Protein AF-A0A959YX59-F1 (afdb_monomer_lite)

Radius of gyration: 19.04 Å; chains: 1; bounding box: 46×42×48 Å

pLDDT: mean 92.22, std 7.36, range [41.34, 98.12]

Foldseek 3Di:
DVVVLQVLQVVLQKGWPDFDWDWDADPNDIDTDDDDSALERTKMFGNPCPVVCVVVVHDTHILHCVVVVVVQVVVVDPPDPPDDRDDQDPVNVVVNVVSRQVVCCSSVVDHDDDDDPPCPPVVVVVVVVVVVVPPD

Structure (mmCIF, N/CA/C/O backbone):
data_AF-A0A959YX59-F1
#
_entry.id   AF-A0A959YX59-F1
#
loop_
_atom_site.group_PDB
_atom_site.id
_atom_site.type_symbol
_atom_site.label_atom_id
_atom_site.label_alt_id
_atom_site.label_comp_id
_atom_site.label_asym_id
_atom_site.label_entity_id
_atom_site.label_seq_id
_atom_site.pdbx_PDB_ins_code
_atom_site.Cartn_x
_atom_site.Cartn_y
_atom_site.Cartn_z
_atom_site.occupancy
_atom_site.B_iso_or_equiv
_atom_site.auth_seq_id
_atom_site.auth_comp_id
_atom_site.auth_asym_id
_atom_site.auth_atom_id
_atom_site.pdbx_PDB_model_num
ATOM 1 N N . LEU A 1 1 ? -0.589 -6.295 16.366 1.00 94.62 1 LEU A N 1
ATOM 2 C CA . LEU A 1 1 ? -0.906 -5.837 14.991 1.00 94.62 1 LEU A CA 1
ATOM 3 C C . LEU A 1 1 ? -0.133 -6.629 13.944 1.00 94.62 1 LEU A C 1
ATOM 5 O O . LEU A 1 1 ? -0.748 -7.418 13.241 1.00 94.62 1 LEU A O 1
ATOM 9 N N . PHE A 1 2 ? 1.198 -6.524 13.906 1.00 97.88 2 PHE A N 1
ATOM 10 C CA . PHE A 1 2 ? 2.013 -7.174 12.870 1.00 97.88 2 PHE A CA 1
ATOM 11 C C . PHE A 1 2 ? 1.810 -8.688 12.742 1.00 97.88 2 PHE A C 1
ATOM 13 O O . PHE A 1 2 ? 1.591 -9.179 11.643 1.00 97.88 2 PHE A O 1
ATOM 20 N N . ALA A 1 3 ? 1.786 -9.428 13.856 1.00 98.12 3 ALA A N 1
ATOM 21 C CA . ALA A 1 3 ? 1.530 -10.871 13.826 1.00 98.12 3 ALA A CA 1
ATOM 22 C C . ALA A 1 3 ? 0.188 -11.230 13.159 1.00 98.12 3 ALA A C 1
ATOM 24 O O . ALA A 1 3 ? 0.142 -12.154 12.350 1.00 98.12 3 ALA A O 1
ATOM 25 N N . ARG A 1 4 ? -0.875 -10.461 13.439 1.00 97.12 4 ARG A N 1
ATOM 26 C CA . ARG A 1 4 ? -2.190 -10.644 12.810 1.00 97.12 4 ARG A CA 1
ATOM 27 C C . ARG A 1 4 ? -2.156 -10.294 11.321 1.00 97.12 4 ARG A C 1
ATOM 29 O O . ARG A 1 4 ? -2.702 -11.049 10.529 1.00 97.12 4 ARG A O 1
ATOM 36 N N . GLY A 1 5 ? -1.473 -9.210 10.948 1.00 96.56 5 GLY A N 1
ATOM 37 C CA . GLY A 1 5 ? -1.258 -8.838 9.545 1.00 96.56 5 GLY A CA 1
ATOM 38 C C . GLY A 1 5 ? -0.537 -9.927 8.755 1.00 96.56 5 GLY A C 1
ATOM 39 O O . GLY A 1 5 ? -1.002 -10.329 7.696 1.00 96.56 5 GLY A O 1
ATOM 40 N N . ARG A 1 6 ? 0.543 -10.494 9.312 1.00 97.88 6 ARG A N 1
ATOM 41 C CA . ARG A 1 6 ? 1.263 -11.617 8.690 1.00 97.88 6 ARG A CA 1
ATOM 42 C C . ARG A 1 6 ? 0.383 -12.846 8.505 1.00 97.88 6 ARG A C 1
ATOM 44 O O . ARG A 1 6 ? 0.479 -13.495 7.472 1.00 97.88 6 ARG A O 1
ATOM 51 N N . GLN A 1 7 ? -0.446 -13.171 9.497 1.00 97.69 7 GLN A N 1
ATOM 52 C CA . GLN A 1 7 ? -1.378 -14.290 9.392 1.00 97.69 7 GLN A CA 1
ATOM 53 C C . GLN A 1 7 ? -2.358 -14.076 8.228 1.00 97.69 7 GLN A C 1
ATOM 55 O O . GLN A 1 7 ? -2.451 -14.932 7.355 1.00 97.69 7 GLN A O 1
ATOM 60 N N . LEU A 1 8 ? -3.026 -12.920 8.191 1.00 95.69 8 LEU A N 1
ATOM 61 C CA . LEU A 1 8 ? -4.004 -12.583 7.152 1.00 95.69 8 LEU A CA 1
ATOM 62 C C . LEU A 1 8 ? -3.373 -12.536 5.756 1.00 95.69 8 LEU A C 1
ATOM 64 O O . LEU A 1 8 ? -3.911 -13.116 4.820 1.00 95.69 8 LEU A O 1
ATOM 68 N N . ALA A 1 9 ? -2.205 -11.907 5.617 1.00 96.44 9 ALA A N 1
ATOM 69 C CA . ALA A 1 9 ? -1.473 -11.874 4.354 1.00 96.44 9 ALA A CA 1
ATOM 70 C C . ALA A 1 9 ? -1.139 -13.294 3.869 1.00 96.44 9 ALA A C 1
ATOM 72 O O . ALA A 1 9 ? -1.352 -13.622 2.702 1.00 96.44 9 ALA A O 1
ATOM 73 N N . ARG A 1 10 ? -0.692 -14.171 4.778 1.00 96.94 10 ARG A N 1
ATOM 74 C CA . ARG A 1 10 ? -0.343 -15.558 4.446 1.00 96.94 10 ARG A CA 1
ATOM 75 C C . ARG A 1 10 ? -1.549 -16.371 3.985 1.00 96.94 10 ARG A C 1
ATOM 77 O O . ARG A 1 10 ? -1.420 -17.124 3.025 1.00 96.94 10 ARG A O 1
ATOM 84 N N . GLU A 1 11 ? -2.709 -16.186 4.615 1.00 96.75 11 GLU A N 1
ATOM 85 C CA . GLU A 1 11 ? -3.986 -16.787 4.186 1.00 96.75 11 GLU A CA 1
ATOM 86 C C . GLU A 1 11 ? -4.377 -16.369 2.753 1.00 96.75 11 GLU A C 1
ATOM 88 O O . GLU A 1 11 ? -5.134 -17.071 2.087 1.00 96.75 11 GLU A O 1
ATOM 93 N N . ARG A 1 12 ? -3.821 -15.259 2.251 1.00 95.94 12 ARG A N 1
ATOM 94 C CA . ARG A 1 12 ? -4.035 -14.719 0.900 1.00 95.94 12 ARG A CA 1
ATOM 95 C C . ARG A 1 12 ? -2.853 -14.925 -0.054 1.00 95.94 12 ARG A C 1
ATOM 97 O O . ARG A 1 12 ? -2.790 -14.289 -1.104 1.00 95.94 12 ARG A O 1
ATOM 104 N N . GLY A 1 13 ? -1.904 -15.798 0.288 1.00 96.06 13 GLY A N 1
ATOM 105 C CA . GLY A 1 13 ? -0.748 -16.089 -0.568 1.00 96.06 13 GLY A CA 1
ATOM 106 C C . GLY A 1 13 ? 0.305 -14.975 -0.604 1.00 96.06 13 GLY A C 1
ATOM 107 O O . GLY A 1 13 ? 1.072 -14.880 -1.562 1.00 96.06 13 GLY A O 1
ATOM 108 N N . LEU A 1 14 ? 0.357 -14.138 0.433 1.00 96.25 14 LEU A N 1
ATOM 109 C CA . LEU A 1 14 ? 1.295 -13.025 0.560 1.00 96.25 14 LEU A CA 1
ATOM 110 C C . LEU A 1 14 ? 2.171 -13.162 1.807 1.00 96.25 14 LEU A C 1
ATOM 112 O O . LEU A 1 14 ? 1.802 -13.770 2.812 1.00 96.25 14 LEU A O 1
ATOM 116 N N . ILE A 1 15 ? 3.343 -12.542 1.759 1.00 96.50 15 ILE A N 1
ATOM 117 C CA . ILE A 1 15 ? 4.249 -12.389 2.893 1.00 96.50 15 ILE A CA 1
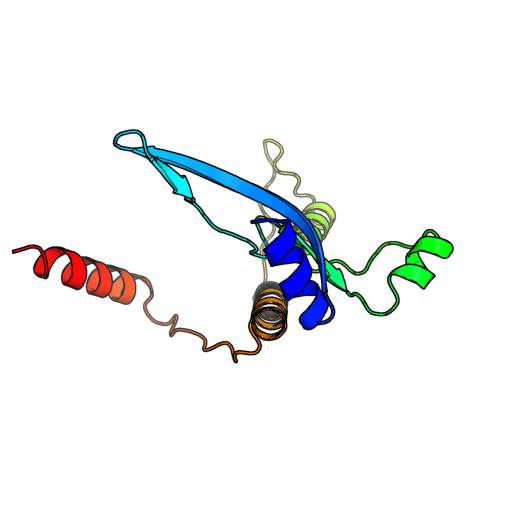ATOM 118 C C . ILE A 1 15 ? 4.313 -10.906 3.231 1.00 96.50 15 ILE A C 1
ATOM 120 O O . ILE A 1 15 ? 4.848 -10.120 2.455 1.00 96.50 15 ILE A O 1
ATOM 124 N N . LEU A 1 16 ? 3.796 -10.532 4.402 1.00 96.44 16 LEU A N 1
ATOM 125 C CA . LEU A 1 16 ? 4.020 -9.207 4.975 1.00 96.44 16 LEU A CA 1
ATOM 126 C C . LEU A 1 16 ? 5.416 -9.175 5.617 1.00 96.44 16 LEU A C 1
ATOM 128 O O . LEU A 1 16 ? 5.629 -9.781 6.673 1.00 96.44 16 LEU A O 1
ATOM 132 N N . VAL A 1 17 ? 6.354 -8.501 4.954 1.00 95.31 17 VAL A N 1
ATOM 133 C CA . VAL A 1 17 ? 7.780 -8.460 5.321 1.00 95.31 17 VAL A CA 1
ATOM 134 C C . VAL A 1 17 ? 8.004 -7.497 6.483 1.00 95.31 17 VAL A C 1
ATOM 136 O O . VAL A 1 17 ? 8.583 -7.864 7.503 1.00 95.31 17 VAL A O 1
ATOM 139 N N . ASP A 1 18 ? 7.473 -6.286 6.350 1.00 95.44 18 ASP A N 1
ATOM 140 C CA . ASP A 1 18 ? 7.486 -5.226 7.354 1.00 95.44 18 ASP A CA 1
ATOM 141 C C . ASP A 1 18 ? 6.394 -4.202 7.055 1.00 95.44 18 ASP A C 1
ATOM 143 O O . ASP A 1 18 ? 5.736 -4.238 6.013 1.00 95.44 18 ASP A O 1
ATOM 147 N N . THR A 1 19 ? 6.168 -3.325 8.028 1.00 95.56 19 THR A N 1
ATOM 148 C CA . THR A 1 19 ? 5.181 -2.255 7.947 1.00 95.56 19 THR A CA 1
ATOM 149 C C . THR A 1 19 ? 5.473 -1.175 8.984 1.00 95.56 19 THR A C 1
ATOM 151 O O . THR A 1 19 ? 5.988 -1.469 10.070 1.00 95.56 19 THR A O 1
ATOM 154 N N . LYS A 1 20 ? 5.135 0.068 8.651 1.00 96.31 20 LYS A N 1
ATOM 155 C CA . LYS A 1 20 ? 5.153 1.216 9.559 1.00 96.31 20 LYS A CA 1
ATOM 156 C C . LYS A 1 20 ? 3.791 1.351 10.244 1.00 96.31 20 LYS A C 1
ATOM 158 O O . LYS A 1 20 ? 2.762 1.277 9.588 1.00 96.31 20 LYS A O 1
ATOM 163 N N . TYR A 1 21 ? 3.798 1.629 11.546 1.00 97.62 21 TYR A N 1
ATOM 164 C CA . TYR A 1 21 ? 2.607 2.045 12.290 1.00 97.62 21 TYR A CA 1
ATOM 165 C C . TYR A 1 21 ? 2.830 3.422 12.895 1.00 97.62 21 TYR A C 1
ATOM 167 O O . TYR A 1 21 ? 3.942 3.722 13.336 1.00 97.62 21 TYR A O 1
ATOM 175 N N . GLU A 1 22 ? 1.764 4.205 12.999 1.00 97.94 22 GLU A N 1
ATOM 176 C CA . GLU A 1 22 ? 1.755 5.430 13.789 1.00 97.94 22 GLU A CA 1
ATOM 177 C C . GLU A 1 22 ? 0.760 5.317 14.937 1.00 97.94 22 GLU A C 1
ATOM 179 O O . GLU A 1 22 ? -0.315 4.725 14.816 1.00 97.94 22 GLU A O 1
ATOM 184 N N . PHE A 1 23 ? 1.146 5.870 16.084 1.00 98.00 23 PHE A N 1
ATOM 185 C CA . PHE A 1 23 ? 0.336 5.834 17.291 1.00 98.00 23 PHE A CA 1
ATOM 186 C C . PHE A 1 23 ? 0.191 7.234 17.871 1.00 98.00 23 PHE A C 1
ATOM 188 O O . PHE A 1 23 ? 1.181 7.906 18.163 1.00 98.00 23 PHE A O 1
ATOM 195 N N . GLY A 1 24 ? -1.055 7.646 18.082 1.00 97.38 24 GLY A N 1
ATOM 196 C CA . GLY A 1 24 ? -1.401 8.841 18.838 1.00 97.38 24 GLY A CA 1
ATOM 197 C C . GLY A 1 24 ? -1.637 8.516 20.311 1.00 97.38 24 GLY A C 1
ATOM 198 O O . GLY A 1 24 ? -1.911 7.371 20.681 1.00 97.38 24 GLY A O 1
ATOM 199 N N . ARG A 1 25 ? -1.584 9.538 21.168 1.00 97.56 25 ARG A N 1
ATOM 200 C CA . ARG A 1 25 ? -2.023 9.441 22.563 1.00 97.56 25 ARG A CA 1
ATOM 201 C C . ARG A 1 25 ? -3.081 10.498 22.838 1.00 97.56 25 ARG A C 1
ATOM 203 O O . ARG A 1 25 ? -2.815 11.684 22.679 1.00 97.56 25 ARG A O 1
ATOM 210 N N . HIS A 1 26 ? -4.247 10.068 23.298 1.00 96.50 26 HIS A N 1
ATOM 211 C CA . HIS A 1 26 ? -5.347 10.957 23.657 1.00 96.50 26 HIS A CA 1
ATOM 212 C C . HIS A 1 26 ? -6.009 10.455 24.941 1.00 96.50 26 HIS A C 1
ATOM 214 O O . HIS A 1 26 ? -6.276 9.262 25.062 1.00 96.50 26 HIS A O 1
ATOM 220 N N . GLU A 1 27 ? -6.189 11.338 25.928 1.00 96.69 27 GLU A N 1
ATOM 221 C CA . GLU A 1 27 ? -6.792 11.009 27.236 1.00 96.69 27 GLU A CA 1
ATOM 222 C C . GLU A 1 27 ? -6.187 9.759 27.909 1.00 96.69 27 GLU A C 1
ATOM 224 O O . GLU A 1 27 ? -6.871 8.900 28.461 1.00 96.69 27 GLU A O 1
ATOM 229 N N . GLY A 1 28 ? -4.862 9.610 27.818 1.00 96.75 28 GLY A N 1
ATOM 230 C CA . GLY A 1 28 ? -4.152 8.459 28.382 1.00 96.75 28 GLY A CA 1
ATOM 231 C C . GLY A 1 28 ? -4.281 7.154 27.586 1.00 96.75 28 GLY A C 1
ATOM 232 O O . GLY A 1 28 ? -3.614 6.185 27.939 1.00 96.75 28 GLY A O 1
ATOM 233 N N . ARG A 1 29 ? -5.055 7.126 26.495 1.00 97.44 29 ARG A N 1
ATOM 234 C CA . ARG A 1 29 ? -5.203 5.972 25.598 1.00 97.44 29 ARG A CA 1
ATOM 235 C C . ARG A 1 29 ? -4.252 6.080 24.414 1.00 97.44 29 ARG A C 1
ATOM 237 O O . ARG A 1 29 ? -4.062 7.161 23.860 1.00 97.44 29 ARG A O 1
ATOM 244 N N . ILE A 1 30 ? -3.672 4.947 24.026 1.00 97.12 30 ILE A N 1
ATOM 245 C CA . ILE A 1 30 ? -2.918 4.823 22.777 1.00 97.12 30 ILE A CA 1
ATOM 246 C C . ILE A 1 30 ? -3.901 4.491 21.661 1.00 97.12 30 ILE A C 1
ATOM 248 O O . ILE A 1 30 ? -4.667 3.533 21.769 1.00 97.12 30 ILE A O 1
ATOM 252 N N . LEU A 1 31 ? -3.870 5.290 20.604 1.00 97.06 31 LEU A N 1
ATOM 253 C CA . LEU A 1 31 ? -4.711 5.142 19.428 1.00 97.06 31 LEU A CA 1
ATOM 254 C C . LEU A 1 31 ? -3.832 4.729 18.256 1.00 97.06 31 LEU A C 1
ATOM 256 O O . LEU A 1 31 ? -2.795 5.344 18.020 1.00 97.06 31 LEU A O 1
ATOM 260 N N . LEU A 1 32 ? -4.251 3.698 17.526 1.00 96.19 32 LEU A N 1
ATOM 261 C CA . LEU A 1 32 ? -3.701 3.434 16.203 1.00 96.19 32 LEU A CA 1
ATOM 262 C C . LEU A 1 32 ? -4.252 4.504 15.264 1.00 96.19 32 LEU A C 1
ATOM 264 O O . LEU A 1 32 ? -5.467 4.689 15.193 1.00 96.19 32 LEU A O 1
ATOM 268 N N . ILE A 1 33 ? -3.353 5.222 14.612 1.00 96.00 33 ILE A N 1
ATOM 269 C CA . ILE A 1 33 ? -3.679 6.280 13.659 1.00 96.00 33 ILE A CA 1
ATOM 270 C C . ILE A 1 33 ? -3.023 5.953 12.317 1.00 96.00 33 ILE A C 1
ATOM 272 O O . ILE A 1 33 ? -2.367 4.917 12.192 1.00 96.00 33 ILE A O 1
ATOM 276 N N . ASP A 1 34 ? -3.179 6.865 11.356 1.00 96.12 34 ASP A N 1
ATOM 277 C CA . ASP A 1 34 ? -2.650 6.723 10.000 1.00 96.12 34 ASP A CA 1
ATOM 278 C C . ASP A 1 34 ? -3.176 5.449 9.302 1.00 96.12 34 ASP A C 1
ATOM 280 O O . ASP A 1 34 ? -4.146 4.815 9.736 1.00 96.12 34 ASP A O 1
ATOM 284 N N . GLU A 1 35 ? -2.579 5.098 8.172 1.00 94.94 35 GLU A N 1
ATOM 285 C CA . GLU A 1 35 ? -2.858 3.870 7.446 1.00 94.94 35 GLU A CA 1
ATOM 286 C C . GLU A 1 35 ? -2.184 2.626 8.052 1.00 94.94 35 GLU A C 1
ATOM 288 O O . GLU A 1 35 ? -1.167 2.681 8.745 1.00 94.94 35 GLU A O 1
ATOM 293 N N . VAL A 1 36 ? -2.764 1.457 7.765 1.00 95.19 36 VAL A N 1
ATOM 294 C CA . VAL A 1 36 ? -2.293 0.168 8.277 1.00 95.19 36 VAL A CA 1
ATOM 295 C C . VAL A 1 36 ? -2.323 -0.864 7.163 1.00 95.19 36 VAL A C 1
ATOM 297 O O . VAL A 1 36 ? -3.365 -1.084 6.551 1.00 95.19 36 VAL A O 1
ATOM 300 N N . HIS A 1 37 ? -1.198 -1.555 6.954 1.00 94.44 37 HIS A N 1
ATOM 301 C CA . HIS A 1 37 ? -1.102 -2.715 6.049 1.00 94.44 37 HIS A CA 1
ATOM 302 C C . HIS A 1 37 ? -1.396 -2.393 4.576 1.00 94.44 37 HIS A C 1
ATOM 304 O O . HIS A 1 37 ? -1.707 -3.294 3.798 1.00 94.44 37 HIS A O 1
ATOM 310 N N . THR A 1 38 ? -1.238 -1.132 4.178 1.00 92.25 38 THR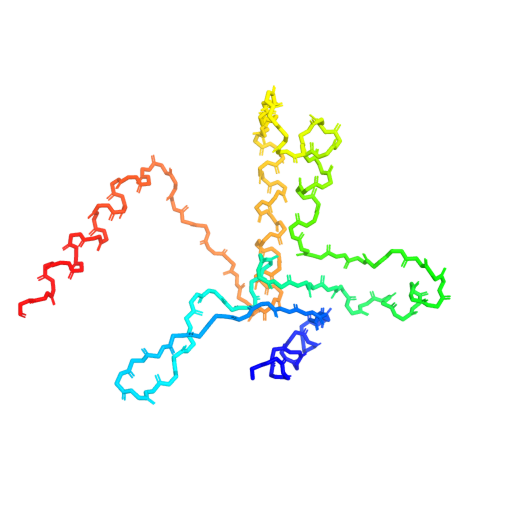 A N 1
ATOM 311 C CA . THR A 1 38 ? -1.351 -0.674 2.786 1.00 92.25 38 THR A CA 1
ATOM 312 C C . THR A 1 38 ? -0.062 -0.955 1.999 1.00 92.25 38 THR A C 1
ATOM 314 O O . THR A 1 38 ? 0.983 -1.191 2.614 1.00 92.25 38 THR A O 1
ATOM 317 N N . PRO A 1 39 ? -0.088 -0.901 0.651 1.00 89.00 39 PRO A N 1
ATOM 318 C CA . PRO A 1 39 ? 1.118 -1.023 -0.185 1.00 89.00 39 PRO A CA 1
ATOM 319 C C . PRO A 1 39 ? 2.153 0.095 0.056 1.00 89.00 39 PRO A C 1
ATOM 321 O O . PRO A 1 39 ? 3.304 -0.007 -0.375 1.00 89.00 39 PRO A O 1
ATOM 324 N N . ASP A 1 40 ? 1.728 1.159 0.741 1.00 90.00 40 ASP A N 1
ATOM 325 C CA . ASP A 1 40 ? 2.503 2.367 1.000 1.00 90.00 40 ASP A CA 1
ATOM 326 C C . ASP A 1 40 ? 3.292 2.278 2.295 1.00 90.00 40 ASP A C 1
ATOM 328 O O . ASP A 1 40 ? 4.495 2.544 2.336 1.00 90.00 40 ASP A O 1
ATOM 332 N N . SER A 1 41 ? 2.599 1.852 3.345 1.00 92.88 41 SER A N 1
ATOM 333 C CA . SER A 1 41 ? 3.153 1.638 4.676 1.00 92.88 41 SER A CA 1
ATOM 334 C C . SER A 1 41 ? 3.878 0.301 4.818 1.00 92.88 41 SER A C 1
ATOM 336 O O . SER A 1 41 ? 4.548 0.097 5.831 1.00 92.88 41 SER A O 1
ATOM 338 N N . SER A 1 42 ? 3.720 -0.631 3.867 1.00 92.88 42 SER A N 1
ATOM 339 C CA . SER A 1 42 ? 4.095 -2.039 4.047 1.00 92.88 42 SER A CA 1
ATOM 340 C C . SER A 1 42 ? 4.725 -2.674 2.815 1.00 92.88 42 SER A C 1
ATOM 342 O O . SER A 1 42 ? 4.331 -2.414 1.679 1.00 92.88 42 SER A O 1
ATOM 344 N N . ARG A 1 43 ? 5.662 -3.596 3.049 1.00 92.69 43 ARG A N 1
ATOM 345 C CA . ARG A 1 43 ? 6.247 -4.431 1.996 1.00 92.69 43 ARG A CA 1
ATOM 346 C C . ARG A 1 43 ? 5.594 -5.805 1.968 1.00 92.69 43 ARG A C 1
ATOM 348 O O . ARG A 1 43 ? 5.629 -6.543 2.955 1.00 92.69 43 ARG A O 1
ATOM 355 N N . TYR A 1 44 ? 5.049 -6.149 0.806 1.00 93.88 44 TYR A N 1
ATOM 356 C CA . TYR A 1 44 ? 4.461 -7.451 0.518 1.00 93.88 44 TYR A CA 1
ATOM 357 C C . TYR A 1 44 ? 5.256 -8.180 -0.555 1.00 93.88 44 TYR A C 1
ATOM 359 O O . TYR A 1 44 ? 5.571 -7.589 -1.588 1.00 93.88 44 TYR A O 1
ATOM 367 N N . PHE A 1 45 ? 5.523 -9.464 -0.328 1.00 94.50 45 PHE A N 1
ATOM 368 C CA . PHE A 1 45 ? 6.017 -10.389 -1.349 1.00 94.50 45 PHE A CA 1
ATOM 369 C C . PHE A 1 45 ? 4.973 -11.453 -1.673 1.00 94.50 45 PHE A C 1
ATOM 371 O O . PHE A 1 45 ? 4.149 -11.802 -0.823 1.00 94.50 45 PHE A O 1
ATOM 378 N N . HIS A 1 46 ? 5.050 -12.025 -2.873 1.00 94.62 46 HIS A N 1
ATOM 379 C CA . HIS A 1 46 ? 4.326 -13.256 -3.182 1.00 94.62 46 HIS A CA 1
ATOM 380 C C . HIS A 1 46 ? 4.880 -14.428 -2.370 1.00 94.62 46 HIS A C 1
ATOM 382 O O . HIS A 1 46 ? 6.095 -14.620 -2.295 1.00 94.62 46 HIS A O 1
ATOM 388 N N . LEU A 1 47 ? 3.984 -15.223 -1.776 1.00 96.00 47 LEU A N 1
ATOM 389 C CA . LEU A 1 47 ? 4.355 -16.453 -1.073 1.00 96.00 47 LEU A CA 1
ATOM 390 C C . LEU A 1 47 ? 4.867 -17.519 -2.050 1.00 96.00 47 LEU A C 1
ATOM 392 O O . LEU A 1 47 ? 5.822 -18.233 -1.743 1.00 96.00 47 LEU A O 1
ATOM 396 N N . GLU A 1 48 ? 4.242 -17.611 -3.223 1.00 96.06 48 GLU A N 1
ATOM 397 C CA . GLU A 1 48 ? 4.617 -18.550 -4.278 1.00 96.06 48 GLU A CA 1
ATOM 398 C C . GLU A 1 48 ? 6.026 -18.253 -4.808 1.00 96.06 48 GLU A C 1
ATOM 400 O O . GLU A 1 48 ? 6.354 -17.116 -5.158 1.00 96.06 48 GLU A O 1
ATOM 405 N N . GLY A 1 49 ? 6.882 -19.276 -4.823 1.00 95.75 49 GLY A N 1
ATOM 406 C CA . GLY A 1 49 ? 8.278 -19.184 -5.254 1.00 95.75 49 GLY A CA 1
ATOM 407 C C . GLY A 1 49 ? 9.201 -18.374 -4.335 1.00 95.75 49 GLY A C 1
ATOM 408 O O . GLY A 1 49 ? 10.362 -18.164 -4.680 1.00 95.75 49 GLY A O 1
ATOM 409 N N . TYR A 1 50 ? 8.732 -17.901 -3.169 1.00 96.12 50 TYR A N 1
ATOM 410 C CA . TYR A 1 50 ? 9.566 -17.114 -2.247 1.00 96.12 50 TYR A CA 1
ATOM 411 C C . TYR A 1 50 ? 10.811 -17.889 -1.797 1.00 96.12 50 TYR A C 1
ATOM 413 O O . TYR A 1 50 ? 11.922 -17.366 -1.879 1.00 96.12 50 TYR A O 1
ATOM 421 N N . ALA A 1 51 ? 10.622 -19.135 -1.346 1.00 96.06 51 ALA A N 1
ATOM 422 C CA . ALA A 1 51 ? 11.702 -19.981 -0.837 1.00 96.06 51 ALA A CA 1
ATOM 423 C C . ALA A 1 51 ? 12.743 -20.292 -1.924 1.00 96.06 51 ALA A C 1
ATOM 425 O O . ALA A 1 51 ? 13.933 -20.108 -1.701 1.00 96.06 51 ALA A O 1
ATOM 426 N N . GLU A 1 52 ? 12.292 -20.655 -3.124 1.00 97.50 52 GLU A N 1
ATOM 427 C CA . GLU A 1 52 ? 13.159 -20.962 -4.269 1.00 97.50 52 GLU A CA 1
ATOM 428 C C . GLU A 1 52 ? 13.996 -19.746 -4.686 1.00 97.50 52 GLU A C 1
ATOM 430 O O . GLU A 1 52 ? 15.210 -19.851 -4.861 1.00 97.50 52 GLU A O 1
ATOM 435 N N . ARG A 1 53 ? 13.373 -18.561 -4.787 1.00 96.88 53 ARG A N 1
ATOM 436 C CA . ARG A 1 53 ? 14.095 -17.307 -5.061 1.00 96.88 53 ARG A CA 1
ATOM 437 C C . ARG A 1 53 ? 15.095 -16.987 -3.957 1.00 96.88 53 ARG A C 1
ATOM 439 O O . ARG A 1 53 ? 16.208 -16.557 -4.242 1.00 96.88 53 ARG A O 1
ATOM 446 N N . GLN A 1 54 ? 14.721 -17.229 -2.700 1.00 96.00 54 GLN A N 1
ATOM 447 C CA . GLN A 1 54 ? 15.588 -16.983 -1.552 1.00 96.00 54 GLN A CA 1
ATOM 448 C C . GLN A 1 54 ? 16.828 -17.888 -1.574 1.00 96.00 54 GLN A C 1
ATOM 450 O O . GLN A 1 54 ? 17.931 -17.399 -1.337 1.00 96.00 54 GLN A O 1
ATOM 455 N N . GLU A 1 55 ? 16.662 -19.173 -1.890 1.00 97.44 55 GLU A N 1
ATOM 456 C CA . GLU A 1 55 ? 17.759 -20.141 -2.032 1.00 97.44 55 GLU A CA 1
ATOM 457 C C . GLU A 1 55 ? 18.686 -19.797 -3.201 1.00 97.44 55 GLU A C 1
ATOM 459 O O . GLU A 1 55 ? 19.903 -19.953 -3.101 1.00 97.44 55 GLU A O 1
ATOM 464 N N . ARG A 1 56 ? 18.124 -19.278 -4.297 1.00 97.69 56 ARG A N 1
ATOM 465 C CA . ARG A 1 56 ? 18.875 -18.864 -5.490 1.00 97.69 56 ARG A CA 1
ATOM 466 C C . ARG A 1 56 ? 19.498 -17.468 -5.375 1.00 97.69 56 ARG A C 1
ATOM 468 O O . ARG A 1 56 ? 20.215 -17.060 -6.285 1.00 97.69 56 ARG A O 1
ATOM 475 N N . GLY A 1 57 ? 19.237 -16.739 -4.288 1.00 95.75 57 GLY A N 1
ATOM 476 C CA . GLY A 1 57 ? 19.692 -15.356 -4.112 1.00 95.75 57 GLY A CA 1
ATOM 477 C C . GLY A 1 57 ? 19.055 -14.370 -5.098 1.00 95.75 57 GLY A C 1
ATOM 478 O O . GLY A 1 57 ? 19.644 -13.336 -5.401 1.00 95.75 57 GLY A O 1
ATOM 479 N N . GLU A 1 58 ? 17.874 -14.691 -5.623 1.00 94.81 58 GLU A N 1
ATOM 480 C CA . GLU A 1 58 ? 17.157 -13.853 -6.579 1.00 94.81 58 GLU A CA 1
ATOM 481 C C . GLU A 1 58 ? 16.321 -12.766 -5.888 1.00 94.81 58 GLU A C 1
ATOM 483 O O . GLU A 1 58 ? 15.832 -12.966 -4.768 1.00 94.81 58 GLU A O 1
ATOM 488 N N . PRO A 1 59 ? 16.085 -11.626 -6.564 1.00 91.06 59 PRO A N 1
ATOM 489 C CA . PRO A 1 59 ? 15.150 -10.617 -6.089 1.00 91.06 59 PRO A CA 1
ATOM 490 C C . PRO A 1 59 ? 13.753 -11.200 -5.863 1.00 91.06 59 PRO A C 1
ATOM 492 O O . PRO A 1 59 ? 13.229 -11.957 -6.682 1.00 91.06 59 PRO A O 1
ATOM 495 N N . GLN A 1 60 ? 13.125 -10.818 -4.753 1.00 93.12 60 GLN A N 1
ATOM 496 C CA . GLN A 1 60 ? 11.760 -11.236 -4.454 1.00 93.12 60 GLN A CA 1
ATOM 497 C C . GLN A 1 60 ? 10.748 -10.446 -5.280 1.00 93.12 60 GLN A C 1
ATOM 499 O O . GLN A 1 60 ? 10.935 -9.266 -5.571 1.00 93.12 60 GLN A O 1
ATOM 504 N N . GLN A 1 61 ? 9.636 -11.096 -5.621 1.00 89.69 61 GLN A N 1
ATOM 505 C CA . GLN A 1 61 ? 8.531 -10.433 -6.304 1.00 89.69 61 GLN A CA 1
ATOM 506 C C . GLN A 1 61 ? 7.775 -9.547 -5.313 1.00 89.69 61 GLN A C 1
ATOM 508 O O . GLN A 1 61 ? 6.981 -10.036 -4.505 1.00 89.69 61 GLN A O 1
ATOM 513 N N . GLN A 1 62 ? 8.072 -8.250 -5.369 1.00 86.38 62 GLN A N 1
ATOM 514 C CA . GLN A 1 62 ? 7.521 -7.235 -4.482 1.00 86.38 62 GLN A CA 1
ATOM 515 C C . GLN A 1 62 ? 6.265 -6.563 -5.042 1.00 86.38 62 GLN A C 1
ATOM 517 O O . GLN A 1 62 ? 6.189 -6.235 -6.223 1.00 86.38 62 GLN A O 1
ATOM 522 N N . LEU A 1 63 ? 5.303 -6.314 -4.153 1.00 82.56 63 LEU A N 1
ATOM 523 C CA . LEU A 1 63 ? 4.044 -5.609 -4.423 1.00 82.56 63 LEU A CA 1
ATOM 524 C C . LEU A 1 63 ? 3.996 -4.232 -3.736 1.00 82.56 63 LEU A C 1
ATOM 526 O O . LEU A 1 63 ? 2.930 -3.734 -3.387 1.00 82.56 63 LEU A O 1
ATOM 530 N N . SER A 1 64 ? 5.159 -3.634 -3.482 1.00 73.56 64 SER A N 1
ATOM 531 C CA . SER A 1 64 ? 5.297 -2.333 -2.822 1.00 73.56 64 SER A CA 1
ATOM 532 C C . SER A 1 64 ? 5.385 -1.183 -3.831 1.00 73.56 64 SER A C 1
ATOM 534 O O . SER A 1 64 ? 5.529 -1.395 -5.035 1.00 73.56 64 SER A O 1
ATOM 536 N N . LYS A 1 65 ? 5.404 0.053 -3.320 1.00 77.12 65 LYS A N 1
ATOM 537 C CA . LYS A 1 65 ? 5.718 1.295 -4.057 1.00 77.12 65 LYS A CA 1
ATOM 538 C C . LYS A 1 65 ? 7.070 1.330 -4.780 1.00 77.12 65 LYS A C 1
ATOM 540 O O . LYS A 1 65 ? 7.351 2.294 -5.490 1.00 77.12 65 LYS A O 1
ATOM 545 N N . GLU A 1 66 ? 7.919 0.326 -4.598 1.00 80.19 66 GLU A N 1
ATOM 546 C CA . GLU A 1 66 ? 9.292 0.367 -5.088 1.00 80.19 66 GLU A CA 1
ATOM 547 C C . GLU A 1 66 ? 9.369 0.429 -6.618 1.00 80.19 66 GLU A C 1
ATOM 549 O O . GLU A 1 66 ? 10.185 1.173 -7.139 1.00 80.19 66 GLU A O 1
ATOM 554 N N . PHE A 1 67 ? 8.435 -0.191 -7.348 1.00 83.12 67 PHE A N 1
ATOM 555 C CA . PHE A 1 67 ? 8.418 -0.080 -8.815 1.00 83.12 67 PHE A CA 1
ATOM 556 C C . PHE A 1 67 ? 8.198 1.361 -9.312 1.00 83.12 67 PHE A C 1
ATOM 558 O O . PHE A 1 67 ? 8.674 1.722 -10.383 1.00 83.12 67 PHE A O 1
ATOM 565 N N . VAL A 1 68 ? 7.471 2.194 -8.552 1.00 89.12 68 VAL A N 1
ATOM 566 C CA . VAL A 1 68 ? 7.290 3.614 -8.897 1.00 89.12 68 VAL A CA 1
ATOM 567 C C . VAL A 1 68 ? 8.595 4.362 -8.675 1.00 89.12 68 VAL A C 1
ATOM 569 O O . VAL A 1 68 ? 8.951 5.221 -9.472 1.00 89.12 68 VAL A O 1
ATOM 572 N N . ARG A 1 69 ? 9.327 4.028 -7.608 1.00 88.31 69 ARG A N 1
ATOM 573 C CA . ARG A 1 69 ? 10.638 4.621 -7.324 1.00 88.31 69 ARG A CA 1
ATOM 574 C C . ARG A 1 69 ? 11.665 4.220 -8.371 1.00 88.31 69 ARG A C 1
ATOM 576 O O . ARG A 1 69 ? 12.353 5.094 -8.878 1.00 88.31 69 ARG A O 1
ATOM 583 N N . GLU A 1 70 ? 11.721 2.939 -8.719 1.00 89.06 70 GLU A N 1
ATOM 584 C CA . GLU A 1 70 ? 12.567 2.414 -9.793 1.00 89.06 70 GLU A CA 1
ATOM 585 C C . GLU A 1 70 ? 12.258 3.135 -11.111 1.00 89.06 70 GLU A C 1
ATOM 587 O O . GLU A 1 70 ? 13.165 3.690 -11.724 1.00 89.06 70 GLU A O 1
ATOM 592 N N . TRP A 1 71 ? 10.977 3.259 -11.480 1.00 92.12 71 TRP A N 1
ATOM 593 C CA . TRP A 1 71 ? 10.569 4.002 -12.674 1.00 92.12 71 TRP A CA 1
ATOM 594 C C . TRP A 1 71 ? 10.981 5.480 -12.618 1.00 92.12 71 TRP A C 1
ATOM 596 O O . TRP A 1 71 ? 11.547 5.998 -13.577 1.00 92.12 71 TRP A O 1
ATOM 606 N N . LEU A 1 72 ? 10.769 6.168 -11.490 1.00 93.25 72 LEU A N 1
ATOM 607 C CA . LEU A 1 72 ? 11.206 7.558 -11.313 1.00 93.25 72 LEU A CA 1
ATOM 608 C C . LEU A 1 72 ? 12.727 7.696 -11.476 1.00 93.25 72 LEU A C 1
ATOM 610 O O . LEU A 1 72 ? 13.189 8.617 -12.150 1.00 93.25 72 LEU A O 1
ATOM 614 N N . MET A 1 73 ? 13.498 6.769 -10.904 1.00 91.62 73 MET A N 1
ATOM 615 C CA . MET A 1 73 ? 14.958 6.743 -11.002 1.00 91.62 73 MET A CA 1
ATOM 616 C C . MET A 1 73 ? 15.433 6.513 -12.439 1.00 91.62 73 MET A C 1
ATOM 618 O O . MET A 1 73 ? 16.339 7.214 -12.891 1.00 91.62 73 MET A O 1
ATOM 622 N N . GLU A 1 74 ? 14.807 5.585 -13.167 1.00 92.75 74 GLU A N 1
ATOM 623 C CA . GLU A 1 74 ? 15.062 5.343 -14.596 1.00 92.75 74 GLU A CA 1
ATOM 624 C C . GLU A 1 74 ? 14.794 6.592 -15.447 1.00 92.75 74 GLU A C 1
ATOM 626 O O . GLU A 1 74 ? 15.496 6.838 -16.426 1.00 92.75 74 GLU A O 1
ATOM 631 N N . HIS A 1 75 ? 13.840 7.426 -15.026 1.00 93.31 75 HIS A N 1
ATOM 632 C CA . HIS A 1 75 ? 13.492 8.695 -15.671 1.00 93.31 75 HIS A CA 1
ATOM 633 C C . HIS A 1 75 ? 14.234 9.900 -15.064 1.00 93.31 75 HIS A C 1
ATOM 635 O O . HIS A 1 75 ? 13.848 11.051 -15.263 1.00 93.31 75 HIS A O 1
ATOM 641 N N . GLY A 1 76 ? 15.327 9.654 -14.334 1.00 93.06 76 GLY A N 1
ATOM 642 C CA . GLY A 1 76 ? 16.239 10.692 -13.852 1.00 93.06 76 GLY A CA 1
ATOM 643 C C . GLY A 1 76 ? 15.751 11.467 -12.627 1.00 93.06 76 GLY A C 1
ATOM 644 O O . GLY A 1 76 ? 16.371 12.470 -12.264 1.00 93.06 76 GLY A O 1
ATOM 645 N N . PHE A 1 77 ? 14.693 11.013 -11.956 1.00 94.19 77 PHE A N 1
ATOM 646 C CA . PHE A 1 77 ? 14.139 11.658 -10.771 1.00 94.19 77 PHE A CA 1
ATOM 647 C C . PHE A 1 77 ? 14.470 10.890 -9.489 1.00 94.19 77 PHE A C 1
ATOM 649 O O . PHE A 1 77 ? 14.068 9.750 -9.281 1.00 94.19 77 PHE A O 1
ATOM 656 N N . MET A 1 78 ? 15.187 11.559 -8.588 1.00 92.19 78 MET A N 1
ATOM 657 C CA . MET A 1 78 ? 15.531 11.075 -7.245 1.00 92.19 78 MET A CA 1
ATOM 658 C C . MET A 1 78 ? 15.167 12.098 -6.158 1.00 92.19 78 MET A C 1
ATOM 660 O O . MET A 1 78 ? 15.650 11.999 -5.032 1.00 92.19 78 MET A O 1
ATOM 664 N N . GLY A 1 79 ? 14.365 13.114 -6.497 1.00 90.25 79 GLY A N 1
ATOM 665 C CA . GLY A 1 79 ? 13.997 14.196 -5.580 1.00 90.25 79 GLY A CA 1
ATOM 666 C C . GLY A 1 79 ? 15.143 15.155 -5.239 1.00 90.25 79 GLY A C 1
ATOM 667 O O . GLY A 1 79 ? 15.114 15.779 -4.181 1.00 90.25 79 GLY A O 1
ATOM 668 N N . LYS A 1 80 ? 16.168 15.261 -6.095 1.00 93.12 80 LYS A N 1
ATOM 669 C CA . LYS A 1 80 ? 17.256 16.236 -5.920 1.00 93.12 80 LYS A CA 1
ATOM 670 C C . LYS A 1 80 ? 16.844 17.611 -6.443 1.00 93.12 80 LYS A C 1
ATOM 672 O O . LYS A 1 80 ? 16.005 17.727 -7.333 1.00 93.12 80 LYS A O 1
ATOM 677 N N . GLU A 1 81 ? 17.473 18.650 -5.901 1.00 92.69 81 GLU A N 1
ATOM 678 C CA . GLU A 1 81 ? 17.252 20.029 -6.335 1.00 92.69 81 GLU A CA 1
ATOM 679 C C . GLU A 1 81 ? 17.487 20.184 -7.848 1.00 92.69 81 GLU A C 1
ATOM 681 O O . GLU A 1 81 ? 18.421 19.610 -8.410 1.00 92.69 81 GLU A O 1
ATOM 686 N N . GLY A 1 82 ? 16.602 20.928 -8.514 1.00 92.00 82 GLY A N 1
ATOM 687 C CA . GLY A 1 82 ? 16.649 21.155 -9.961 1.00 92.00 82 GLY A CA 1
ATOM 688 C C . GLY A 1 82 ? 16.098 20.015 -10.828 1.00 92.00 82 GLY A C 1
ATOM 689 O O . GLY A 1 82 ? 16.042 20.172 -12.045 1.00 92.00 82 GLY A O 1
ATOM 690 N N . GLN A 1 83 ? 15.668 18.890 -10.246 1.00 93.56 83 GLN A N 1
ATOM 691 C CA . GLN A 1 83 ? 15.006 17.821 -10.996 1.00 93.56 83 GLN A CA 1
ATOM 692 C C . GLN A 1 83 ? 13.511 18.105 -11.170 1.00 93.56 83 GLN A C 1
ATOM 694 O O . GLN A 1 83 ? 12.830 18.512 -10.229 1.00 93.56 83 GLN A O 1
ATOM 699 N N . ALA A 1 84 ? 12.993 17.836 -12.367 1.00 92.50 84 ALA A N 1
ATOM 700 C CA . ALA A 1 84 ? 11.560 17.825 -12.633 1.00 92.50 84 ALA A CA 1
ATOM 701 C C . ALA A 1 84 ? 11.013 16.405 -12.458 1.00 92.50 84 ALA A C 1
ATOM 703 O O . ALA A 1 84 ? 11.665 15.436 -12.851 1.00 92.50 84 ALA A O 1
ATOM 704 N N . VAL A 1 85 ? 9.819 16.287 -11.876 1.00 92.38 85 VAL A N 1
ATOM 705 C CA . VAL A 1 85 ? 9.100 15.009 -11.852 1.00 92.38 85 VAL A CA 1
ATOM 706 C C . VAL A 1 85 ? 8.773 14.640 -13.304 1.00 92.38 85 VAL A C 1
ATOM 708 O O . VAL A 1 85 ? 8.202 15.480 -14.004 1.00 92.38 85 VAL A O 1
ATOM 711 N N . PRO A 1 86 ? 9.145 13.440 -13.780 1.00 93.25 86 PRO A N 1
ATOM 712 C CA . PRO A 1 86 ? 8.807 13.002 -15.125 1.00 93.25 86 PRO A CA 1
ATOM 713 C C . PRO A 1 86 ? 7.290 12.902 -15.275 1.00 93.25 86 PRO A C 1
ATOM 715 O O . PRO A 1 86 ? 6.576 12.559 -14.329 1.00 93.25 86 PRO A O 1
ATOM 718 N N . GLU A 1 87 ? 6.805 13.198 -16.475 1.00 94.44 87 GLU A N 1
ATOM 719 C CA . GLU A 1 87 ? 5.393 13.048 -16.799 1.00 94.44 87 GLU A CA 1
ATOM 720 C C . GLU A 1 87 ? 4.997 11.571 -16.705 1.00 94.44 87 GLU A C 1
ATOM 722 O O . GLU A 1 87 ? 5.609 10.705 -17.331 1.00 94.44 87 GLU A O 1
ATOM 727 N N . MET A 1 88 ? 3.990 11.285 -15.882 1.00 93.38 88 MET A N 1
ATOM 728 C CA . MET A 1 88 ? 3.397 9.958 -15.775 1.00 93.38 88 MET A CA 1
ATOM 729 C C . MET A 1 88 ? 2.247 9.887 -16.767 1.00 93.38 88 MET A C 1
ATOM 731 O O . MET A 1 88 ? 1.188 10.460 -16.516 1.00 93.38 88 MET A O 1
ATOM 735 N N . ASP A 1 89 ? 2.470 9.212 -17.891 1.00 93.44 89 ASP A N 1
ATOM 736 C CA . ASP A 1 89 ? 1.417 9.003 -18.878 1.00 93.44 89 ASP A CA 1
ATOM 737 C C . ASP A 1 89 ? 0.276 8.134 -18.320 1.00 93.44 89 ASP A C 1
ATOM 739 O O . ASP A 1 89 ? 0.425 7.400 -17.334 1.00 93.44 89 ASP A O 1
ATOM 743 N N . ASP A 1 90 ? -0.885 8.201 -18.973 1.00 93.62 90 ASP A N 1
ATOM 744 C CA . ASP A 1 90 ? -2.075 7.457 -18.551 1.00 93.62 90 ASP A CA 1
ATOM 745 C C . ASP A 1 90 ? -1.811 5.946 -18.469 1.00 93.62 90 ASP A C 1
ATOM 747 O O . ASP A 1 90 ? -2.361 5.256 -17.610 1.00 93.62 90 ASP A O 1
ATOM 751 N N . ALA A 1 91 ? -0.937 5.415 -19.329 1.00 93.12 91 ALA A N 1
ATOM 752 C CA . ALA A 1 91 ? -0.591 3.998 -19.347 1.00 93.12 91 ALA A CA 1
ATOM 753 C C . ALA A 1 91 ? 0.203 3.579 -18.099 1.00 93.12 91 ALA A C 1
ATOM 755 O O . ALA A 1 91 ? -0.033 2.501 -17.538 1.00 93.12 91 ALA A O 1
ATOM 756 N N . PHE A 1 92 ? 1.144 4.406 -17.651 1.00 92.38 92 PHE A N 1
ATOM 757 C CA . PHE A 1 92 ? 1.892 4.185 -16.424 1.00 92.38 92 PHE A CA 1
ATOM 758 C C . PHE A 1 92 ? 0.997 4.371 -15.202 1.00 92.38 92 PHE A C 1
ATOM 760 O O . PHE A 1 92 ? 1.002 3.508 -14.323 1.00 92.38 92 PHE A O 1
ATOM 767 N N . VAL A 1 93 ? 0.173 5.423 -15.174 1.00 92.31 93 VAL A N 1
ATOM 768 C CA . VAL A 1 93 ? -0.807 5.652 -14.099 1.00 92.31 93 VAL A CA 1
ATOM 769 C C . VAL A 1 93 ? -1.751 4.457 -13.965 1.00 92.31 93 VAL A C 1
ATOM 771 O O . VAL A 1 93 ? -1.901 3.923 -12.867 1.00 92.31 93 VAL A O 1
ATOM 774 N N . GLN A 1 94 ? -2.309 3.962 -15.071 1.00 92.56 94 GLN A N 1
ATOM 775 C CA . GLN A 1 94 ? -3.183 2.789 -15.077 1.00 92.56 94 GLN A CA 1
ATOM 776 C C . GLN A 1 94 ? -2.471 1.549 -14.520 1.00 92.56 94 GLN A C 1
ATOM 778 O O . GLN A 1 94 ? -3.012 0.850 -13.663 1.00 92.56 94 GLN A O 1
ATOM 783 N N . ARG A 1 95 ? -1.221 1.306 -14.935 1.00 91.81 95 ARG A N 1
ATOM 784 C CA . ARG A 1 95 ? -0.407 0.189 -14.429 1.00 91.81 95 ARG A CA 1
ATOM 785 C C . ARG A 1 95 ? -0.139 0.304 -12.930 1.00 91.81 95 ARG A C 1
ATOM 787 O O . ARG A 1 95 ? -0.118 -0.709 -12.229 1.00 91.81 95 ARG A O 1
ATOM 794 N N . VAL A 1 96 ? 0.087 1.522 -12.435 1.00 91.38 96 VAL A N 1
ATOM 795 C CA . VAL A 1 96 ? 0.211 1.787 -11.000 1.00 91.38 96 VAL A CA 1
ATOM 796 C C . VAL A 1 96 ? -1.102 1.428 -10.315 1.00 91.38 96 VAL A C 1
ATOM 798 O O . VAL A 1 96 ? -1.093 0.599 -9.409 1.00 91.38 96 VA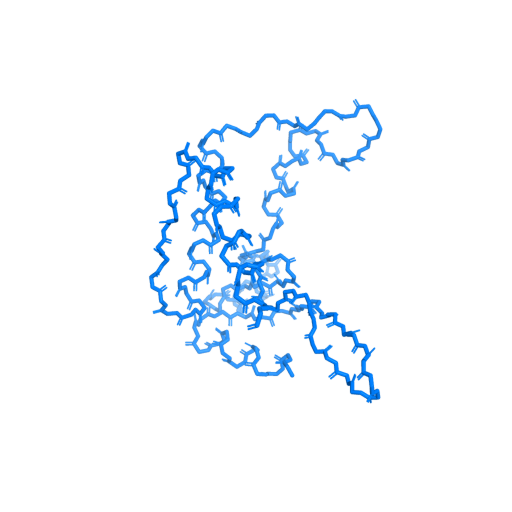L A O 1
ATOM 801 N N . SER A 1 97 ? -2.229 1.975 -10.772 1.00 92.19 97 SER A N 1
ATOM 802 C CA . SER A 1 97 ? -3.553 1.721 -10.198 1.00 92.19 97 SER A CA 1
ATOM 803 C C . SER A 1 97 ? -3.897 0.232 -10.142 1.00 92.19 97 SER A C 1
ATOM 805 O O . SER A 1 97 ? -4.300 -0.259 -9.089 1.00 92.19 97 SER A O 1
ATOM 807 N N . GLU A 1 98 ? -3.670 -0.513 -11.223 1.00 91.94 98 GLU A N 1
ATOM 808 C CA . GLU A 1 98 ? -3.934 -1.956 -11.300 1.00 91.94 98 GLU A CA 1
ATOM 809 C C . GLU A 1 98 ? -3.158 -2.761 -10.256 1.00 91.94 98 GLU A C 1
ATOM 811 O O . GLU A 1 98 ? -3.694 -3.714 -9.692 1.00 91.94 98 GLU A O 1
ATOM 816 N N . ARG A 1 99 ? -1.922 -2.363 -9.931 1.00 90.25 99 ARG A N 1
ATOM 817 C CA . ARG A 1 99 ? -1.136 -3.028 -8.879 1.00 90.25 99 ARG A CA 1
ATOM 818 C C . ARG A 1 99 ? -1.735 -2.822 -7.490 1.00 90.25 99 ARG A C 1
ATOM 820 O O . ARG A 1 99 ? -1.798 -3.772 -6.712 1.00 90.25 99 ARG A O 1
ATOM 827 N N . TYR A 1 100 ? -2.197 -1.610 -7.182 1.00 91.81 100 TYR A N 1
ATOM 828 C CA . TYR A 1 100 ? -2.857 -1.326 -5.900 1.00 91.81 100 TYR A CA 1
ATOM 829 C C . TYR A 1 100 ? -4.191 -2.049 -5.794 1.00 91.81 100 TYR A C 1
ATOM 831 O O . TYR A 1 100 ? -4.486 -2.628 -4.750 1.00 91.81 100 TYR A O 1
ATOM 839 N N . ILE A 1 101 ? -4.965 -2.044 -6.880 1.00 93.44 101 ILE A N 1
ATOM 840 C CA . ILE A 1 101 ? -6.230 -2.768 -6.978 1.00 93.44 101 ILE A CA 1
ATOM 841 C C . ILE A 1 101 ? -5.981 -4.257 -6.750 1.00 93.44 101 ILE A C 1
ATOM 843 O O . ILE A 1 101 ? -6.563 -4.824 -5.833 1.00 93.44 101 ILE A O 1
ATOM 847 N N . GLY A 1 102 ? -5.055 -4.868 -7.490 1.00 92.50 102 GLY A N 1
ATOM 848 C CA . GLY A 1 102 ? -4.745 -6.290 -7.356 1.00 92.50 102 GLY A CA 1
ATOM 849 C C . GLY A 1 102 ? -4.317 -6.674 -5.939 1.00 92.50 102 GLY A C 1
ATOM 850 O O . GLY A 1 102 ? -4.808 -7.662 -5.394 1.00 92.50 102 GLY A O 1
ATOM 851 N N . LEU A 1 103 ? -3.464 -5.868 -5.294 1.00 92.25 103 LEU A N 1
ATOM 852 C CA . LEU A 1 103 ? -3.053 -6.124 -3.911 1.00 92.25 103 LEU A CA 1
ATOM 853 C C . LEU A 1 103 ? -4.216 -5.952 -2.919 1.00 92.25 103 LEU A C 1
ATOM 855 O O . LEU A 1 103 ? -4.370 -6.780 -2.020 1.00 92.25 103 LEU A O 1
ATOM 859 N N . TYR A 1 104 ? -5.056 -4.926 -3.082 1.00 94.19 104 TYR A N 1
ATOM 860 C CA . TYR A 1 104 ? -6.270 -4.753 -2.280 1.00 94.19 104 TYR A CA 1
ATOM 861 C C . TYR A 1 104 ? -7.200 -5.962 -2.420 1.00 94.19 104 TYR A C 1
ATOM 863 O O . TYR A 1 104 ? -7.622 -6.534 -1.410 1.00 94.19 104 TYR A O 1
ATOM 871 N N . GLU A 1 105 ? -7.492 -6.381 -3.651 1.00 95.31 105 GLU A N 1
ATOM 872 C CA . GLU A 1 105 ? -8.402 -7.491 -3.924 1.00 95.31 105 GLU A CA 1
ATOM 873 C C . GLU A 1 105 ? -7.846 -8.810 -3.387 1.00 95.31 105 GLU A C 1
ATOM 875 O O . GLU A 1 105 ? -8.578 -9.587 -2.773 1.00 95.31 105 GLU A O 1
ATOM 880 N N . GLN A 1 106 ? -6.537 -9.039 -3.518 1.00 93.75 106 GLN A N 1
ATOM 881 C CA . GLN A 1 106 ? -5.881 -10.222 -2.972 1.00 93.75 106 GLN A CA 1
ATOM 882 C C . GLN A 1 106 ? -5.902 -10.235 -1.437 1.00 93.75 106 GLN A C 1
ATOM 884 O O . GLN A 1 106 ? -6.295 -11.238 -0.840 1.00 93.75 106 GLN A O 1
ATOM 889 N N . LEU A 1 107 ? -5.514 -9.136 -0.778 1.00 92.88 107 LEU A N 1
ATOM 890 C CA . LEU A 1 107 ? -5.460 -9.053 0.689 1.00 92.88 107 LEU A CA 1
ATOM 891 C C . LEU A 1 107 ? -6.843 -9.155 1.333 1.00 92.88 107 LEU A C 1
ATOM 893 O O . LEU A 1 107 ? -7.015 -9.815 2.362 1.00 92.88 107 LEU A O 1
ATOM 897 N N . THR A 1 108 ? -7.835 -8.488 0.753 1.00 93.19 108 THR A N 1
ATOM 898 C CA . THR A 1 108 ? -9.177 -8.415 1.340 1.00 93.19 108 THR A CA 1
ATOM 899 C C . THR A 1 108 ? -10.077 -9.558 0.876 1.00 93.19 108 THR A C 1
ATOM 901 O O . THR A 1 108 ? -10.980 -9.967 1.610 1.00 93.19 108 THR A O 1
ATOM 904 N N . GLY A 1 109 ? -9.8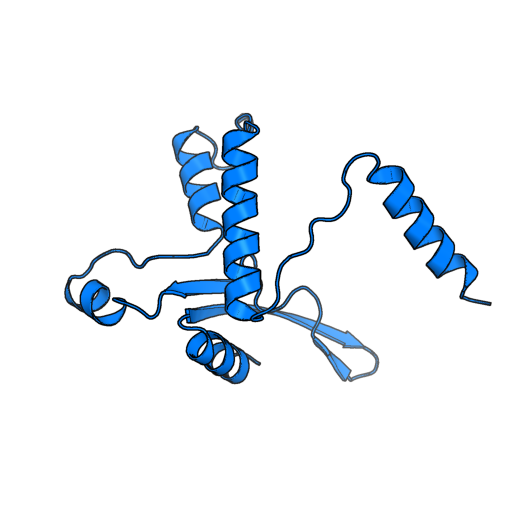26 -10.112 -0.313 1.00 93.75 109 GLY A N 1
ATOM 905 C CA . GLY A 1 109 ? -10.746 -11.006 -1.017 1.00 93.75 109 GLY A CA 1
ATOM 906 C C . GLY A 1 109 ? -11.996 -10.296 -1.547 1.00 93.75 109 GLY A C 1
ATOM 907 O O . GLY A 1 109 ? -12.968 -10.968 -1.885 1.00 93.75 109 GLY A O 1
ATOM 908 N N . GLN A 1 110 ? -12.009 -8.961 -1.559 1.00 95.88 110 GLN A N 1
ATOM 909 C CA . GLN A 1 110 ? -13.121 -8.141 -2.033 1.00 95.88 110 GLN A CA 1
ATOM 910 C C . GLN A 1 110 ? -12.774 -7.542 -3.386 1.00 95.88 110 GLN A C 1
ATOM 912 O O . GLN A 1 110 ? -11.627 -7.195 -3.628 1.00 95.88 110 GLN A O 1
ATOM 917 N N . ARG A 1 111 ? -13.772 -7.379 -4.254 1.00 96.50 111 ARG A N 1
ATOM 918 C CA . ARG A 1 111 ? -13.586 -6.669 -5.519 1.00 96.50 111 ARG A CA 1
ATOM 919 C C . ARG A 1 111 ? -13.440 -5.171 -5.259 1.00 96.50 111 ARG A C 1
ATOM 921 O 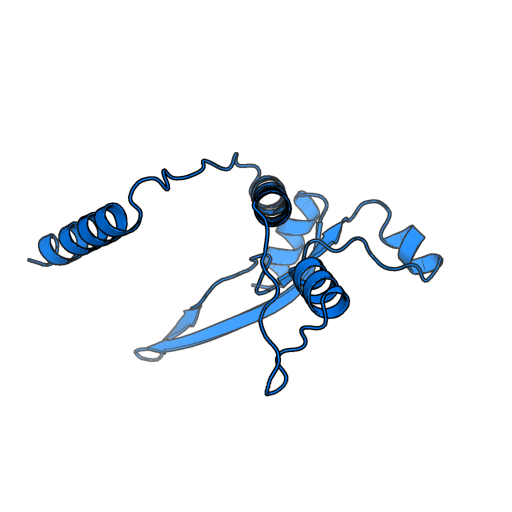O . ARG A 1 111 ? -14.249 -4.598 -4.528 1.00 96.50 111 ARG A O 1
ATOM 928 N N . PHE A 1 112 ? -12.468 -4.532 -5.895 1.00 96.06 112 PHE A N 1
ATOM 929 C CA . PHE A 1 112 ? -12.338 -3.084 -5.868 1.00 96.06 112 PHE A CA 1
ATOM 930 C C . PHE A 1 112 ? -13.407 -2.444 -6.755 1.00 96.06 112 PHE A C 1
ATOM 932 O O . PHE A 1 112 ? -13.630 -2.856 -7.896 1.00 96.06 112 PHE A O 1
ATOM 939 N N . LEU A 1 113 ? -14.065 -1.411 -6.233 1.00 94.56 113 LEU A N 1
ATOM 940 C CA . LEU A 1 113 ? -15.050 -0.625 -6.966 1.00 94.56 113 LEU A CA 1
ATOM 941 C C . LEU A 1 113 ? -14.480 0.782 -7.181 1.00 94.56 113 LEU A C 1
ATOM 943 O O . LEU A 1 113 ? -14.418 1.557 -6.222 1.00 94.56 113 LEU A O 1
ATOM 947 N N . PRO A 1 114 ? -14.045 1.122 -8.409 1.00 89.06 114 PRO A N 1
ATOM 948 C CA . PRO A 1 114 ? -13.565 2.460 -8.714 1.00 89.06 114 PRO A CA 1
ATOM 949 C C . PRO A 1 114 ? -14.636 3.505 -8.410 1.00 89.06 114 PRO A C 1
ATOM 951 O O . PRO A 1 114 ? -15.808 3.332 -8.743 1.00 89.06 114 PRO A O 1
ATOM 954 N N . SER A 1 115 ? -14.225 4.596 -7.769 1.00 86.38 115 SER A N 1
ATOM 955 C CA . SER A 1 115 ? -15.083 5.770 -7.618 1.00 86.38 115 SER A CA 1
ATOM 956 C C . SER A 1 115 ? -15.087 6.586 -8.905 1.00 86.38 115 SER A C 1
ATOM 958 O O . SER A 1 115 ? -14.087 6.613 -9.618 1.00 86.38 115 SER A O 1
ATOM 960 N N . ASP A 1 116 ? -16.184 7.298 -9.152 1.00 85.56 116 ASP A N 1
ATOM 961 C CA . ASP A 1 116 ? -16.238 8.299 -10.213 1.00 85.56 116 ASP A CA 1
ATOM 962 C C . ASP A 1 116 ? -15.205 9.412 -9.959 1.00 85.56 116 ASP A C 1
ATOM 964 O O . ASP A 1 116 ? -15.096 9.956 -8.850 1.00 85.56 116 ASP A O 1
ATOM 968 N N . THR A 1 117 ? -14.426 9.714 -10.995 1.00 86.00 117 THR A N 1
ATOM 969 C CA . THR A 1 117 ? -13.372 10.731 -11.010 1.00 86.00 117 THR A CA 1
ATOM 970 C C . THR A 1 117 ? -13.722 11.938 -11.883 1.00 86.00 117 THR A C 1
ATOM 972 O O . THR A 1 117 ? -12.893 12.837 -12.001 1.00 86.00 117 THR A O 1
ATOM 975 N N . GLY A 1 118 ? -14.933 12.007 -12.451 1.00 90.06 118 GLY A N 1
ATOM 976 C CA . GLY A 1 118 ? -15.364 13.104 -13.324 1.00 90.06 118 GLY A CA 1
ATOM 977 C C . GLY A 1 118 ? -15.398 14.477 -12.642 1.00 90.06 118 GLY A C 1
ATOM 978 O O . GLY A 1 118 ? -15.003 15.467 -13.251 1.00 90.06 118 GLY A O 1
ATOM 979 N N . ASP A 1 119 ? -15.808 14.539 -11.369 1.00 93.00 119 ASP A N 1
ATOM 980 C CA . ASP A 1 119 ? -15.750 15.760 -10.552 1.00 93.00 119 ASP A CA 1
ATOM 981 C C . ASP A 1 119 ? -15.367 15.447 -9.096 1.00 93.00 119 ASP A C 1
ATOM 983 O O . ASP A 1 119 ? -16.186 15.348 -8.175 1.00 93.00 119 ASP A O 1
ATOM 987 N N . ILE A 1 120 ? -14.063 15.254 -8.889 1.00 92.12 120 ILE A N 1
ATOM 988 C CA . ILE A 1 120 ? -13.500 14.941 -7.572 1.00 92.12 120 ILE A CA 1
ATOM 989 C C . ILE A 1 120 ? -13.752 16.088 -6.583 1.00 92.12 120 ILE A C 1
ATOM 991 O O . ILE A 1 120 ? -14.021 15.825 -5.408 1.00 92.12 120 ILE A O 1
ATOM 995 N N . GLN A 1 121 ? -13.687 17.345 -7.036 1.00 93.12 121 GLN A N 1
ATOM 996 C CA . GLN A 1 121 ? -13.861 18.501 -6.158 1.00 93.12 121 GLN A CA 1
ATOM 997 C C . GLN A 1 121 ? -15.285 18.568 -5.614 1.00 93.12 121 GLN A C 1
ATOM 999 O O . GLN A 1 121 ? -15.453 18.651 -4.395 1.00 93.12 121 GLN A O 1
ATOM 1004 N N . ALA A 1 122 ? -16.300 18.466 -6.475 1.00 93.00 122 ALA A N 1
ATOM 1005 C CA . ALA A 1 122 ? -17.689 18.464 -6.032 1.00 93.00 122 ALA A CA 1
ATOM 1006 C C . ALA A 1 122 ? -17.970 17.305 -5.069 1.00 93.00 122 ALA A C 1
ATOM 1008 O O . ALA A 1 122 ? -18.604 17.510 -4.032 1.00 93.00 122 ALA A O 1
ATOM 1009 N N . ARG A 1 123 ? -17.433 16.109 -5.349 1.00 91.00 123 ARG A N 1
ATOM 1010 C CA . ARG A 1 123 ? -17.585 14.941 -4.469 1.00 91.00 123 ARG A CA 1
ATOM 1011 C C . ARG A 1 123 ? -16.993 15.177 -3.077 1.00 91.00 123 ARG A C 1
ATOM 1013 O O . ARG A 1 123 ? -17.632 14.842 -2.080 1.00 91.00 123 ARG A O 1
ATOM 1020 N N . ILE A 1 124 ? -15.799 15.772 -2.993 1.00 91.19 124 ILE A N 1
ATOM 1021 C CA . ILE A 1 124 ? -15.169 16.126 -1.710 1.00 91.19 124 ILE A CA 1
ATOM 1022 C C . ILE A 1 124 ? -16.027 17.151 -0.963 1.00 91.19 124 ILE A C 1
ATOM 1024 O O . ILE A 1 124 ? -16.317 16.960 0.217 1.00 91.19 124 ILE A O 1
ATOM 1028 N N . GLN A 1 125 ? -16.467 18.212 -1.645 1.00 93.19 125 GLN A N 1
ATOM 1029 C CA . GLN A 1 125 ? -17.279 19.269 -1.034 1.00 93.19 125 GLN A CA 1
ATOM 1030 C C . GLN A 1 125 ? -18.604 18.726 -0.484 1.00 93.19 125 GLN A C 1
ATOM 1032 O O . GLN A 1 125 ? -18.974 19.041 0.645 1.00 93.19 125 GLN A O 1
ATOM 1037 N N . GLN A 1 126 ? -19.289 17.858 -1.233 1.00 92.06 126 GLN A N 1
ATOM 1038 C CA . GLN A 1 126 ? -20.530 17.215 -0.790 1.00 92.06 126 GLN A CA 1
ATOM 1039 C C . GLN A 1 126 ? -20.319 16.334 0.447 1.00 92.06 126 GLN A C 1
ATOM 1041 O O . GLN A 1 126 ? -21.108 16.404 1.390 1.00 92.06 126 GLN A O 1
ATOM 1046 N N . ALA A 1 127 ? -19.245 15.539 0.476 1.00 89.56 127 ALA A N 1
ATOM 1047 C CA . ALA A 1 127 ? -18.931 14.691 1.624 1.00 89.56 127 ALA A CA 1
ATOM 1048 C C . ALA A 1 127 ? -18.642 15.520 2.890 1.00 89.56 127 ALA A C 1
ATOM 1050 O O . ALA A 1 127 ? -19.141 15.198 3.970 1.00 89.56 127 ALA A O 1
ATOM 1051 N N . LEU A 1 128 ? -17.880 16.613 2.751 1.00 92.94 128 LEU A N 1
ATOM 1052 C CA . LEU A 1 128 ? -17.575 17.526 3.857 1.00 92.94 128 LEU A CA 1
ATOM 1053 C C . LEU A 1 128 ? -18.822 18.260 4.355 1.00 92.94 128 LEU A C 1
ATOM 1055 O O . LEU A 1 128 ? -19.041 18.326 5.563 1.00 92.94 128 LEU A O 1
ATOM 1059 N N . ALA A 1 129 ? -19.661 18.767 3.448 1.00 93.00 129 ALA A N 1
ATOM 1060 C CA . ALA A 1 129 ? -20.911 19.428 3.814 1.00 93.00 129 ALA A CA 1
ATOM 1061 C C . ALA A 1 129 ? -21.824 18.491 4.620 1.00 93.00 129 ALA A C 1
ATOM 1063 O O . ALA A 1 129 ? -22.347 18.898 5.655 1.00 93.00 129 ALA A O 1
ATOM 1064 N N . GLY A 1 130 ? -2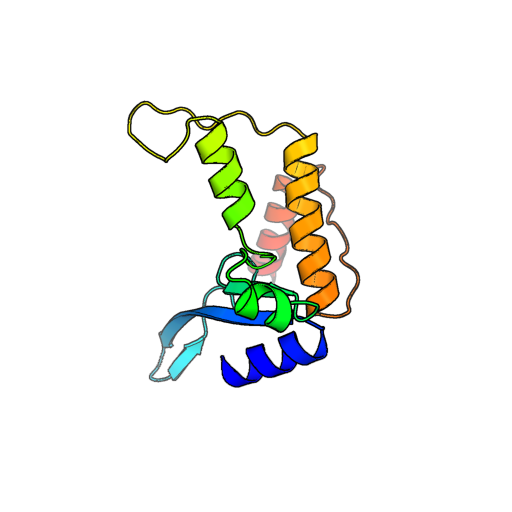1.945 17.223 4.206 1.00 90.62 130 GLY A N 1
ATOM 1065 C CA . GLY A 1 130 ? -22.712 16.209 4.935 1.00 90.62 130 GLY A CA 1
ATOM 1066 C C . GLY A 1 130 ? -22.213 15.997 6.367 1.00 90.62 130 GLY A C 1
ATOM 1067 O O . GLY A 1 130 ? -23.007 16.038 7.305 1.00 90.62 130 GLY A O 1
ATOM 1068 N N . LEU A 1 131 ? -20.896 15.851 6.550 1.00 88.94 131 LEU A N 1
ATOM 1069 C CA . LEU A 1 131 ? -20.271 15.693 7.870 1.00 88.94 131 LEU A CA 1
ATOM 1070 C C . LEU A 1 131 ? -20.492 16.904 8.782 1.00 88.94 131 LEU A C 1
ATOM 1072 O O . LEU A 1 131 ? -20.784 16.724 9.959 1.00 88.94 131 LEU A O 1
ATOM 1076 N N . LEU A 1 132 ? -20.363 18.118 8.245 1.00 88.06 132 LEU A N 1
ATOM 1077 C CA . LEU A 1 132 ? -20.528 19.355 9.014 1.00 88.06 132 LEU A CA 1
ATOM 1078 C C . LEU A 1 132 ? -21.997 19.637 9.353 1.00 88.06 132 LEU A C 1
ATOM 1080 O O . LEU A 1 132 ? -22.282 20.176 10.415 1.00 88.06 132 LEU A O 1
ATOM 1084 N N . SER A 1 133 ? -22.929 19.239 8.483 1.00 81.19 133 SER A N 1
ATOM 1085 C CA . SER A 1 133 ? -24.371 19.388 8.720 1.00 81.19 133 SER A CA 1
ATOM 1086 C C . SER A 1 133 ? -24.952 18.383 9.723 1.00 81.19 133 SER A C 1
ATOM 1088 O O . SER A 1 133 ? -26.029 18.616 10.256 1.00 81.19 133 SER A O 1
ATOM 1090 N N . GLY A 1 134 ? -24.256 17.271 9.990 1.00 60.62 134 GLY A N 1
ATOM 1091 C CA . GLY A 1 134 ? -24.667 16.239 10.951 1.00 60.62 134 GLY A CA 1
ATOM 1092 C C . GLY A 1 134 ? -24.098 16.412 12.365 1.00 60.62 134 GLY A C 1
ATOM 1093 O O . GLY A 1 134 ? -24.129 15.454 13.133 1.00 60.62 134 GLY A O 1
ATOM 1094 N N . GLN A 1 135 ? -23.527 17.580 12.687 1.00 54.34 135 GLN A N 1
ATOM 1095 C CA . GLN A 1 135 ? -22.941 17.904 13.999 1.00 54.34 135 GLN A CA 1
ATOM 1096 C C . GLN A 1 135 ? -23.811 18.835 14.871 1.00 54.34 135 GLN A C 1
ATOM 1098 O O . GLN A 1 135 ? -23.286 19.448 15.800 1.00 54.34 135 GLN A O 1
ATOM 1103 N N . GLU A 1 136 ? -25.120 18.923 14.609 1.00 41.34 136 GLU A N 1
ATOM 1104 C CA . GLU A 1 136 ? -26.097 19.534 15.535 1.00 41.34 136 GLU A CA 1
ATOM 1105 C C . GLU A 1 136 ? -26.734 18.505 16.479 1.00 41.34 136 GLU A C 1
ATOM 1107 O O . GLU A 1 136 ? -27.161 17.429 15.997 1.00 41.34 136 GLU A O 1
#

Sequence (136 aa):
LFARGRQLARERGLILVDTKYEFGRHEGRILLIDEVHTPDSSRYFHLEGYAERQERGEPQQQLSKEFVREWLMEHGFMGKEGQAVPEMDDAFVQRVSERYIGLYEQLTGQRFLPSDTGDIQARIQQALAGLLSGQE

Secondary structure (DSSP, 8-state):
-HHHHHHHHHHTTEEEEEE--EEEEETTEEEEES--S-TTTEEEEESTTHHHHHHTTPPP-B-STHHHHHHHHHTT-SS-TTPPPPP--HHHHHHHHHHHHHHHHHHH-S---PPP-TTHHHHHHHHHHHHHHT--